Protein AF-A0A7S2R2Y9-F1 (afdb_monomer_lite)

Structure (mmCIF, N/CA/C/O backbone):
data_AF-A0A7S2R2Y9-F1
#
_entry.id   AF-A0A7S2R2Y9-F1
#
loop_
_atom_site.group_PDB
_atom_site.id
_atom_site.type_symbol
_atom_site.label_atom_id
_atom_site.label_alt_id
_atom_site.label_comp_id
_atom_site.label_asym_id
_atom_site.label_entity_id
_atom_site.label_seq_id
_atom_site.pdbx_PDB_ins_code
_atom_site.Cartn_x
_atom_site.Cartn_y
_atom_site.Cartn_z
_atom_site.occupancy
_atom_site.B_iso_or_equiv
_atom_site.auth_seq_id
_atom_site.auth_comp_id
_atom_site.auth_asym_id
_atom_site.auth_atom_id
_atom_site.pdbx_PDB_model_num
ATOM 1 N N . ALA A 1 1 ? -0.734 -6.483 -23.504 1.00 63.41 1 ALA A N 1
ATOM 2 C CA . ALA A 1 1 ? -1.607 -6.522 -24.694 1.00 63.41 1 ALA A CA 1
ATOM 3 C C . ALA A 1 1 ? -1.231 -5.344 -25.580 1.00 63.41 1 ALA A C 1
ATOM 5 O O . ALA A 1 1 ? -0.886 -4.314 -25.014 1.00 63.41 1 ALA A O 1
ATOM 6 N N . CYS A 1 2 ? -1.235 -5.498 -26.907 1.00 79.12 2 CYS A N 1
ATOM 7 C CA . CYS A 1 2 ? -0.997 -4.364 -27.808 1.00 79.12 2 CYS A CA 1
ATOM 8 C C . CYS A 1 2 ? -2.171 -3.383 -27.691 1.00 79.12 2 CYS A C 1
ATOM 10 O O . CYS A 1 2 ? -3.319 -3.826 -27.662 1.00 79.12 2 CYS A O 1
ATOM 12 N N . GLN A 1 3 ? -1.891 -2.086 -27.593 1.00 88.06 3 GLN A N 1
ATOM 13 C CA . GLN A 1 3 ? -2.895 -1.046 -27.345 1.00 88.06 3 GLN A CA 1
ATOM 14 C C . GLN A 1 3 ? -3.376 -0.351 -28.626 1.00 88.06 3 GLN A C 1
ATOM 16 O O . GLN A 1 3 ? -4.396 0.333 -28.605 1.0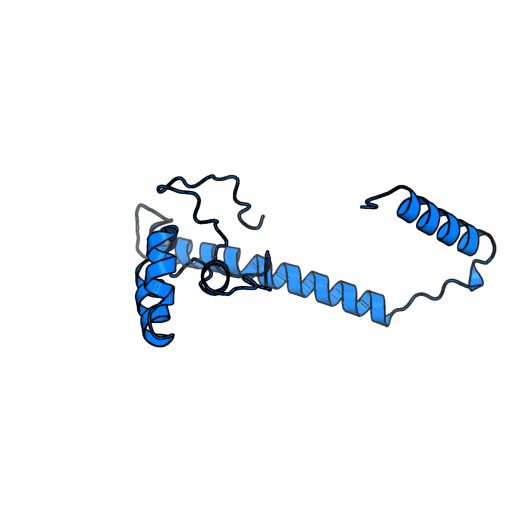0 88.06 3 GLN A O 1
ATOM 21 N N . ASN A 1 4 ? -2.674 -0.522 -29.750 1.00 94.38 4 ASN A N 1
ATOM 22 C CA . ASN A 1 4 ? -3.036 0.075 -31.037 1.00 94.38 4 ASN A CA 1
ATOM 23 C C . ASN A 1 4 ? -2.524 -0.754 -32.232 1.00 94.38 4 ASN A C 1
ATOM 25 O O . ASN A 1 4 ? -1.698 -1.657 -32.088 1.00 94.38 4 ASN A O 1
ATOM 29 N N . ILE A 1 5 ? -3.018 -0.425 -33.432 1.00 93.44 5 ILE A N 1
ATOM 30 C CA . ILE A 1 5 ? -2.667 -1.106 -34.692 1.00 93.44 5 ILE A CA 1
ATOM 31 C C . ILE A 1 5 ? -1.171 -0.963 -35.020 1.00 93.44 5 ILE A C 1
ATOM 33 O O . ILE A 1 5 ? -0.565 -1.902 -35.533 1.00 93.44 5 ILE A O 1
ATOM 37 N N . GLY A 1 6 ? -0.553 0.172 -34.680 1.00 93.06 6 GLY A N 1
ATOM 38 C CA . GLY A 1 6 ? 0.874 0.404 -34.920 1.00 93.06 6 GLY A CA 1
ATOM 39 C C . GLY A 1 6 ? 1.771 -0.570 -34.151 1.00 93.06 6 GLY A C 1
ATOM 40 O O . GLY A 1 6 ? 2.717 -1.123 -34.712 1.00 93.06 6 GLY A O 1
ATOM 41 N N . GLU A 1 7 ? 1.438 -0.850 -32.890 1.00 92.38 7 GLU A N 1
ATOM 42 C CA . GLU A 1 7 ? 2.132 -1.853 -32.075 1.00 92.38 7 GLU A CA 1
ATOM 43 C C . GLU A 1 7 ? 2.013 -3.256 -32.674 1.00 92.38 7 GLU A C 1
ATOM 45 O O . GLU A 1 7 ? 3.009 -3.977 -32.752 1.00 92.38 7 GLU A O 1
ATOM 50 N N . ILE A 1 8 ? 0.826 -3.619 -33.171 1.00 93.06 8 ILE A N 1
ATOM 51 C CA . ILE A 1 8 ? 0.606 -4.904 -33.847 1.00 93.06 8 ILE A CA 1
ATOM 52 C C . ILE A 1 8 ? 1.494 -5.001 -35.093 1.00 93.06 8 ILE A C 1
ATOM 54 O O . ILE A 1 8 ? 2.185 -6.003 -35.283 1.00 93.06 8 ILE A O 1
ATOM 58 N N . GLN A 1 9 ? 1.541 -3.946 -35.910 1.00 95.00 9 GLN A N 1
ATOM 59 C CA . GLN A 1 9 ? 2.374 -3.902 -37.113 1.00 95.00 9 GLN A CA 1
ATOM 60 C C . GLN A 1 9 ? 3.868 -4.054 -36.779 1.00 95.00 9 GLN A C 1
ATOM 62 O O . GLN A 1 9 ? 4.589 -4.778 -37.465 1.00 95.00 9 GLN A O 1
ATOM 67 N N . SER A 1 10 ? 4.335 -3.423 -35.697 1.00 92.56 10 SER A N 1
ATOM 68 C CA . SER A 1 10 ? 5.717 -3.543 -35.214 1.00 92.56 10 SER A CA 1
ATOM 69 C C . SER A 1 10 ? 6.071 -4.981 -34.814 1.00 92.56 10 SER A C 1
ATOM 71 O O . SER A 1 10 ? 7.123 -5.504 -35.203 1.00 92.56 10 SER A O 1
ATOM 73 N N . VAL A 1 11 ? 5.166 -5.661 -34.103 1.00 92.56 11 VAL A N 1
ATOM 74 C CA . VAL A 1 11 ? 5.337 -7.071 -33.723 1.00 92.56 11 VAL A CA 1
ATOM 75 C C . VAL A 1 11 ? 5.367 -7.967 -34.963 1.00 92.56 11 VAL A C 1
ATOM 77 O O . VAL A 1 11 ? 6.280 -8.780 -35.094 1.00 92.56 11 VAL A O 1
ATOM 80 N N . LEU A 1 12 ? 4.443 -7.786 -35.912 1.00 94.62 12 LEU A N 1
ATOM 81 C CA . LEU A 1 12 ? 4.401 -8.562 -37.160 1.00 94.62 12 LEU A CA 1
ATOM 82 C C . LEU A 1 12 ? 5.662 -8.369 -38.012 1.00 94.62 12 LEU A C 1
ATOM 84 O O . LEU A 1 12 ? 6.209 -9.338 -38.544 1.00 94.62 12 LEU A O 1
ATOM 88 N N . ASN A 1 13 ? 6.170 -7.138 -38.090 1.00 94.00 13 ASN A N 1
ATOM 89 C CA . ASN A 1 13 ? 7.426 -6.833 -38.772 1.00 94.00 13 ASN A CA 1
ATOM 90 C C . ASN A 1 13 ? 8.615 -7.520 -38.086 1.00 94.00 13 ASN A C 1
ATOM 92 O O . ASN A 1 13 ? 9.504 -8.039 -38.758 1.00 94.00 13 ASN A O 1
ATOM 96 N N . THR A 1 14 ? 8.626 -7.558 -36.754 1.00 90.62 14 THR A N 1
ATOM 97 C CA . THR A 1 14 ? 9.661 -8.249 -35.972 1.00 90.62 14 THR A CA 1
ATOM 98 C C . THR A 1 14 ? 9.617 -9.762 -36.198 1.00 90.62 14 THR A C 1
ATOM 100 O O . THR A 1 14 ? 10.651 -10.373 -36.460 1.00 90.62 14 THR A O 1
ATOM 103 N N . ILE A 1 15 ? 8.422 -10.364 -36.187 1.00 93.50 15 ILE A N 1
ATOM 104 C CA . ILE A 1 15 ? 8.225 -11.790 -36.493 1.00 93.50 15 ILE A CA 1
ATOM 105 C C . ILE A 1 15 ? 8.714 -12.104 -37.909 1.00 93.50 15 ILE A C 1
ATOM 107 O O . ILE A 1 15 ? 9.490 -13.037 -38.098 1.00 93.50 15 ILE A O 1
ATOM 111 N N . SER A 1 16 ? 8.320 -11.294 -38.893 1.00 94.31 16 SER A N 1
ATOM 112 C CA . SER A 1 16 ? 8.729 -11.469 -40.292 1.00 94.31 16 SER A CA 1
ATOM 113 C C . SER A 1 16 ? 10.251 -11.414 -40.452 1.00 94.31 16 SER A C 1
ATOM 115 O O . SER A 1 16 ? 10.822 -12.256 -41.143 1.00 94.31 16 SER A O 1
ATOM 117 N N . LYS A 1 17 ? 10.926 -10.490 -39.751 1.00 92.75 17 LYS A N 1
ATOM 118 C CA . LYS A 1 17 ? 12.396 -10.411 -39.721 1.00 92.75 17 LYS A CA 1
ATOM 119 C C . LYS A 1 17 ? 13.037 -11.681 -39.163 1.00 92.75 17 LYS A C 1
ATOM 121 O O . LYS A 1 17 ? 14.003 -12.167 -39.744 1.00 92.75 17 LYS A O 1
ATOM 126 N N . TYR A 1 18 ? 12.501 -12.243 -38.080 1.00 91.44 18 TYR A N 1
ATOM 127 C CA . TYR A 1 18 ? 13.039 -13.478 -37.504 1.00 91.44 18 TYR A CA 1
ATOM 128 C C . TYR A 1 18 ? 12.756 -14.719 -38.353 1.00 91.44 18 TYR A C 1
ATOM 130 O O . TYR A 1 18 ? 13.593 -15.615 -38.392 1.00 91.44 18 TYR A O 1
ATOM 138 N N . ILE A 1 19 ? 11.630 -14.765 -39.070 1.00 93.25 19 ILE A N 1
ATOM 139 C CA . ILE A 1 19 ? 11.348 -15.839 -40.034 1.00 93.25 19 ILE A CA 1
ATOM 140 C C . ILE A 1 19 ? 12.355 -15.793 -41.188 1.00 93.25 19 ILE A C 1
ATOM 142 O O . ILE A 1 19 ? 12.901 -16.825 -41.570 1.00 93.25 19 ILE A O 1
ATOM 146 N N . GLN A 1 20 ? 12.619 -14.600 -41.731 1.00 95.56 20 GLN A N 1
ATOM 147 C CA . GLN A 1 20 ? 13.551 -14.420 -42.848 1.00 95.56 20 GLN A CA 1
ATOM 148 C C . GLN A 1 20 ? 15.012 -14.635 -42.433 1.00 95.56 20 GLN A C 1
ATOM 150 O O . GLN A 1 20 ? 15.798 -15.183 -43.207 1.00 95.56 20 GLN A O 1
ATOM 155 N N . HIS A 1 21 ? 15.379 -14.242 -41.210 1.00 92.94 21 HIS A N 1
ATOM 156 C CA . HIS A 1 21 ? 16.745 -14.347 -40.699 1.00 92.94 21 HIS A CA 1
ATOM 157 C C . HIS A 1 21 ? 16.789 -14.897 -39.263 1.00 92.94 21 HIS A C 1
ATOM 159 O O . HIS A 1 21 ? 17.042 -14.141 -38.318 1.00 92.94 21 HIS A O 1
ATOM 165 N N . PRO A 1 22 ? 16.615 -16.218 -39.071 1.00 90.00 22 PRO A N 1
ATOM 166 C CA . PRO A 1 22 ? 16.541 -16.826 -37.739 1.00 90.00 22 PRO A CA 1
ATOM 167 C C . PRO A 1 22 ? 17.795 -16.612 -36.881 1.00 90.00 22 PRO A C 1
ATOM 169 O O . PRO A 1 22 ? 17.704 -16.488 -35.663 1.00 90.00 22 PRO A O 1
ATOM 172 N N . SER A 1 23 ? 18.969 -16.506 -37.511 1.00 91.12 23 SER A N 1
ATOM 173 C CA . SER A 1 23 ? 20.255 -16.283 -36.836 1.00 91.12 23 SER A CA 1
ATOM 174 C C . SER A 1 23 ? 20.392 -14.905 -36.178 1.00 91.12 23 SER A C 1
ATOM 176 O O . SER A 1 23 ? 21.296 -14.708 -35.371 1.00 91.12 23 SER A O 1
ATOM 178 N N . THR A 1 24 ? 19.508 -13.952 -36.495 1.00 87.88 24 THR A N 1
ATOM 179 C CA . THR A 1 24 ? 19.509 -12.611 -35.880 1.00 87.88 24 THR A CA 1
ATOM 180 C C . THR A 1 24 ? 18.900 -12.598 -34.480 1.00 87.88 24 THR A C 1
ATOM 182 O O . THR A 1 24 ? 19.089 -11.634 -33.736 1.00 87.88 24 THR A O 1
ATOM 185 N N . PHE A 1 25 ? 18.176 -13.652 -34.096 1.00 86.81 25 PHE A N 1
ATOM 186 C CA . PHE A 1 25 ? 17.643 -13.769 -32.749 1.00 86.81 25 PHE A CA 1
ATOM 187 C C . PHE A 1 25 ? 18.740 -14.215 -31.781 1.00 86.81 25 PHE A C 1
ATOM 189 O O . PHE A 1 25 ? 19.197 -15.357 -31.806 1.00 86.81 25 PHE A O 1
ATOM 196 N N . LEU A 1 26 ? 19.125 -13.312 -30.883 1.00 88.88 26 LEU A N 1
ATOM 197 C CA . LEU A 1 26 ? 20.004 -13.618 -29.764 1.00 88.88 26 LEU A CA 1
ATOM 198 C C . LEU A 1 26 ? 19.190 -13.566 -28.477 1.00 88.88 26 LEU A C 1
ATOM 200 O O . LEU A 1 26 ? 18.681 -12.515 -28.086 1.00 88.88 26 LEU A O 1
ATOM 204 N N . PHE A 1 27 ? 19.058 -14.719 -27.822 1.00 89.31 27 PHE A N 1
ATOM 205 C CA . PHE A 1 27 ? 18.387 -14.790 -26.534 1.00 89.31 27 PHE A CA 1
ATOM 206 C C . PHE A 1 27 ? 19.228 -14.079 -25.471 1.00 89.31 27 PHE A C 1
ATOM 208 O O . PHE A 1 27 ? 20.285 -14.563 -25.057 1.00 89.31 27 PHE A O 1
ATOM 215 N N . ASP A 1 28 ? 18.730 -12.939 -25.005 1.00 92.31 28 ASP A N 1
ATOM 216 C CA . ASP A 1 28 ? 19.338 -12.198 -23.910 1.00 92.31 28 ASP A CA 1
ATOM 217 C C . ASP A 1 28 ? 19.031 -12.890 -22.571 1.00 92.31 28 ASP A C 1
ATOM 219 O O . ASP A 1 28 ? 17.979 -12.697 -21.948 1.00 92.31 28 ASP A O 1
ATOM 223 N N . ARG A 1 29 ? 19.974 -13.731 -22.133 1.00 94.94 29 ARG A N 1
ATOM 224 C CA . ARG A 1 29 ? 19.888 -14.471 -20.865 1.00 94.94 29 ARG A CA 1
ATOM 225 C C . ARG A 1 29 ? 19.787 -13.536 -19.659 1.00 94.94 29 ARG A C 1
ATOM 227 O O . ARG A 1 29 ? 19.098 -13.879 -18.698 1.00 94.94 29 ARG A O 1
ATOM 234 N N . GLU A 1 30 ? 20.437 -12.375 -19.708 1.00 94.25 30 GLU A N 1
ATOM 235 C CA . GLU A 1 30 ? 20.446 -11.409 -18.607 1.00 94.25 30 GLU A CA 1
ATOM 236 C C . GLU A 1 30 ? 19.096 -10.708 -18.486 1.00 94.25 30 GLU A C 1
ATOM 238 O O . GLU A 1 30 ? 18.549 -10.603 -17.385 1.00 94.25 30 GLU A O 1
ATOM 243 N N . LYS A 1 31 ? 18.504 -10.299 -19.614 1.00 92.81 31 LYS A N 1
ATOM 244 C CA . LYS A 1 31 ? 17.147 -9.742 -19.634 1.00 92.81 31 LYS A CA 1
ATOM 245 C C . LYS A 1 31 ? 16.126 -10.740 -19.090 1.00 92.81 31 LYS A C 1
ATOM 247 O O . LYS A 1 31 ? 15.377 -10.401 -18.176 1.00 92.81 31 LYS A O 1
ATOM 252 N N . ALA A 1 32 ? 16.147 -11.983 -19.573 1.00 93.38 32 ALA A N 1
ATOM 253 C CA . ALA A 1 32 ? 15.225 -13.018 -19.105 1.00 93.38 32 ALA A CA 1
ATOM 254 C C . ALA A 1 32 ? 15.383 -13.316 -17.601 1.00 93.38 32 ALA A C 1
ATOM 256 O O . ALA A 1 32 ? 14.395 -13.523 -16.890 1.00 93.38 32 ALA A O 1
ATOM 257 N N . LYS A 1 33 ? 16.621 -13.307 -17.086 1.00 95.50 33 LYS A N 1
ATOM 258 C CA . LYS A 1 33 ? 16.896 -13.468 -15.652 1.00 95.50 33 LYS A CA 1
ATOM 259 C C . LYS A 1 33 ? 16.317 -12.311 -14.834 1.00 95.50 33 LYS A C 1
ATOM 261 O O . LYS A 1 33 ? 15.613 -12.568 -13.858 1.00 95.50 33 LYS A O 1
ATOM 266 N N . LYS A 1 34 ? 16.542 -11.062 -15.255 1.00 93.69 34 LYS A N 1
ATOM 267 C CA . LYS A 1 34 ? 15.995 -9.865 -14.592 1.00 93.69 34 LYS A CA 1
ATOM 268 C C . LYS A 1 34 ? 14.469 -9.867 -14.568 1.00 93.69 34 LYS A C 1
ATOM 270 O O . LYS A 1 34 ? 13.876 -9.582 -13.532 1.00 93.69 34 LYS A O 1
ATOM 275 N N . GLU A 1 35 ? 13.826 -10.232 -15.675 1.00 91.94 35 GLU A N 1
ATOM 276 C CA . GLU A 1 35 ? 12.362 -10.333 -15.753 1.00 91.94 35 GLU A CA 1
ATOM 277 C C . GLU A 1 35 ? 11.816 -11.410 -14.805 1.00 91.94 35 GLU A C 1
ATOM 279 O O . GLU A 1 35 ? 10.842 -11.177 -14.083 1.00 91.94 35 GLU A O 1
ATOM 284 N N . LYS A 1 36 ? 12.481 -12.570 -14.730 1.00 94.44 36 LYS A N 1
ATOM 285 C CA . LYS A 1 36 ? 12.126 -13.636 -13.785 1.00 94.44 36 LYS A CA 1
ATOM 286 C C . LYS A 1 36 ? 12.272 -13.184 -12.329 1.00 94.44 36 LYS A C 1
ATOM 288 O O . LYS A 1 36 ? 11.382 -13.441 -11.520 1.00 94.44 36 LYS A O 1
ATOM 293 N N . GLU A 1 37 ? 13.369 -12.515 -11.986 1.00 93.69 37 GLU A N 1
ATOM 294 C CA . GLU A 1 37 ? 13.602 -11.974 -10.641 1.00 93.69 37 GLU A CA 1
ATOM 295 C C . GLU A 1 37 ? 12.576 -10.894 -10.275 1.00 93.69 37 GLU A C 1
ATOM 297 O O . GLU A 1 37 ? 12.027 -10.918 -9.172 1.00 93.69 37 GLU A O 1
ATOM 302 N N . ALA A 1 38 ? 12.250 -9.994 -11.206 1.00 87.12 38 ALA A N 1
ATOM 303 C CA . ALA A 1 38 ? 11.215 -8.980 -11.021 1.00 87.12 38 ALA A CA 1
ATOM 304 C C . ALA A 1 38 ? 9.843 -9.616 -10.744 1.00 87.12 38 ALA A C 1
ATOM 306 O O . ALA A 1 38 ? 9.151 -9.207 -9.810 1.00 87.12 38 ALA A O 1
ATOM 307 N N . LEU A 1 39 ? 9.477 -10.667 -11.485 1.00 87.06 39 LEU A N 1
ATOM 308 C CA . LEU A 1 39 ? 8.224 -11.393 -11.272 1.00 87.06 39 LEU A CA 1
ATOM 309 C C . LEU A 1 39 ? 8.179 -12.090 -9.904 1.00 87.06 39 LEU A C 1
ATOM 311 O O . LEU A 1 39 ? 7.153 -12.054 -9.224 1.00 87.06 39 LEU A O 1
ATOM 315 N N . LEU A 1 40 ? 9.279 -12.717 -9.479 1.00 90.06 40 LEU A N 1
ATOM 316 C CA . LEU A 1 40 ? 9.372 -13.352 -8.160 1.00 90.06 40 LEU A CA 1
ATOM 317 C C . LEU A 1 40 ? 9.284 -12.324 -7.029 1.00 90.06 40 LEU A C 1
ATOM 319 O O . LEU A 1 40 ? 8.593 -12.555 -6.037 1.00 90.06 40 LEU A O 1
ATOM 323 N N . ASN A 1 41 ? 9.942 -11.177 -7.193 1.00 86.56 41 ASN A N 1
ATOM 324 C CA . ASN A 1 41 ? 9.855 -10.077 -6.244 1.00 86.56 41 ASN A CA 1
ATOM 325 C C . ASN A 1 41 ? 8.428 -9.545 -6.138 1.00 86.56 41 ASN A C 1
ATOM 327 O O . ASN A 1 41 ? 7.929 -9.425 -5.023 1.00 86.56 41 ASN A O 1
ATOM 331 N N . LYS A 1 42 ? 7.747 -9.323 -7.267 1.00 82.81 42 LYS A N 1
ATOM 332 C CA . LYS A 1 42 ? 6.342 -8.899 -7.287 1.00 82.81 42 LYS A CA 1
ATOM 333 C C . LYS A 1 42 ? 5.445 -9.869 -6.511 1.00 82.81 42 LYS A C 1
ATOM 335 O O . LYS A 1 42 ? 4.775 -9.453 -5.572 1.00 82.81 42 LYS A O 1
ATOM 340 N N . LYS A 1 43 ? 5.539 -11.173 -6.804 1.00 86.00 43 LYS A N 1
ATOM 341 C CA . LYS A 1 43 ? 4.783 -12.216 -6.084 1.00 86.00 43 LYS A CA 1
ATOM 342 C C . LYS A 1 43 ? 5.072 -12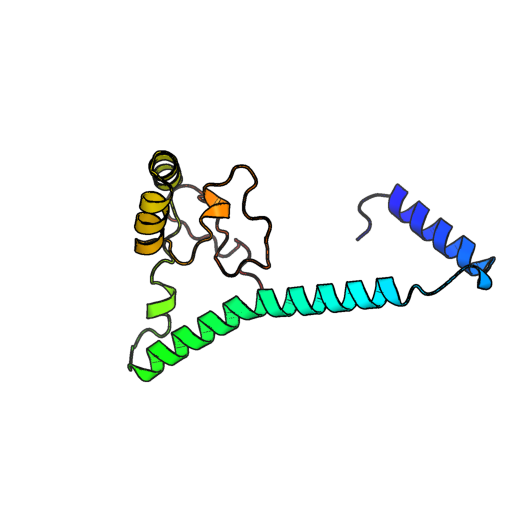.229 -4.582 1.00 86.00 43 LYS A C 1
ATOM 344 O O . LYS A 1 43 ? 4.176 -12.455 -3.772 1.00 86.00 43 LYS A O 1
ATOM 349 N N . ARG A 1 44 ? 6.332 -12.013 -4.193 1.00 86.50 44 ARG A N 1
ATOM 350 C CA . ARG A 1 44 ? 6.739 -11.961 -2.784 1.00 86.50 44 ARG A CA 1
ATOM 351 C C . ARG A 1 44 ? 6.133 -10.759 -2.067 1.00 86.50 44 ARG A C 1
ATOM 353 O O . ARG A 1 44 ? 5.690 -10.919 -0.934 1.00 86.50 44 ARG A O 1
ATOM 360 N N . GLU A 1 45 ? 6.133 -9.585 -2.694 1.00 84.25 45 GLU A N 1
ATOM 361 C CA . GLU A 1 45 ? 5.553 -8.370 -2.115 1.00 84.25 45 GLU A CA 1
ATOM 362 C C . GLU A 1 45 ? 4.030 -8.491 -1.966 1.00 84.25 45 GLU A C 1
ATOM 364 O O . GLU A 1 45 ? 3.523 -8.291 -0.863 1.00 84.25 45 GLU A O 1
ATOM 369 N N . GLU A 1 46 ? 3.324 -8.947 -3.005 1.00 79.00 46 GLU A N 1
ATOM 370 C CA . GLU A 1 46 ? 1.874 -9.219 -2.961 1.00 79.00 46 GLU A CA 1
ATOM 371 C C . GLU A 1 46 ? 1.527 -10.250 -1.862 1.00 79.00 46 GLU A C 1
ATOM 373 O O . GLU A 1 46 ? 0.571 -10.096 -1.099 1.00 79.00 46 GLU A O 1
ATOM 378 N N . GLY A 1 47 ? 2.373 -11.271 -1.679 1.00 85.75 47 GLY A N 1
ATOM 379 C CA . GLY A 1 47 ? 2.211 -12.275 -0.625 1.00 85.75 47 GLY A CA 1
ATOM 380 C C . GLY A 1 47 ? 2.346 -11.743 0.810 1.00 85.75 47 GLY A C 1
ATOM 381 O O . GLY A 1 47 ? 1.853 -12.386 1.744 1.00 85.75 47 GLY A O 1
ATOM 382 N N . LYS A 1 48 ? 2.975 -10.578 1.036 1.00 86.94 48 LYS A N 1
ATOM 383 C CA . LYS A 1 48 ? 3.158 -10.024 2.394 1.00 86.94 48 LYS A CA 1
ATOM 384 C C . LYS A 1 48 ? 1.833 -9.653 3.051 1.00 86.94 48 LYS A C 1
ATOM 386 O O . LYS A 1 48 ? 1.699 -9.873 4.259 1.00 86.94 48 LYS A O 1
ATOM 391 N N . ARG A 1 49 ? 0.865 -9.141 2.281 1.00 83.88 49 ARG A N 1
ATOM 392 C CA . ARG A 1 49 ? -0.471 -8.784 2.783 1.00 83.88 49 ARG A CA 1
ATOM 393 C C . ARG A 1 49 ? -1.229 -10.028 3.237 1.00 83.88 49 ARG A C 1
ATOM 395 O O . ARG A 1 49 ? -1.585 -10.121 4.408 1.00 83.88 49 ARG A O 1
ATOM 402 N N . LYS A 1 50 ? -1.319 -11.046 2.376 1.00 86.44 50 LYS A N 1
ATOM 403 C CA . LYS A 1 50 ? -1.935 -12.343 2.715 1.00 86.44 50 LYS A CA 1
ATOM 404 C C . LYS A 1 50 ? -1.262 -12.994 3.929 1.00 86.44 50 LYS A C 1
ATOM 406 O O . LYS A 1 50 ? -1.924 -13.532 4.818 1.00 86.44 50 LYS A O 1
ATOM 411 N N . ALA A 1 51 ? 0.067 -12.905 4.030 1.00 89.50 51 ALA A N 1
ATOM 412 C CA . ALA A 1 51 ? 0.797 -13.401 5.194 1.00 89.50 51 ALA A CA 1
ATOM 413 C C . ALA A 1 51 ? 0.468 -12.616 6.477 1.00 89.50 51 ALA A C 1
ATOM 415 O O . ALA A 1 51 ? 0.387 -13.217 7.551 1.00 89.50 51 ALA A O 1
ATOM 416 N N . TYR A 1 52 ? 0.300 -11.293 6.391 1.00 90.50 52 TYR A N 1
ATOM 417 C CA . TYR A 1 52 ? -0.150 -10.453 7.502 1.00 90.50 52 TYR A CA 1
ATOM 418 C C . TYR A 1 52 ? -1.571 -10.821 7.936 1.00 90.50 52 TYR A C 1
ATOM 420 O O . TYR A 1 52 ? -1.784 -11.085 9.119 1.00 90.50 52 TYR A O 1
ATOM 428 N N . GLU A 1 53 ? -2.495 -10.961 6.989 1.00 90.88 53 GLU A N 1
ATOM 429 C CA . GLU A 1 53 ? -3.883 -11.336 7.258 1.00 90.88 53 GLU A CA 1
ATOM 430 C C . GLU A 1 53 ? -3.985 -12.693 7.942 1.00 90.88 53 GLU A C 1
ATOM 432 O O . GLU A 1 53 ? -4.574 -12.822 9.018 1.00 90.88 53 GLU A O 1
ATOM 437 N N . GLY A 1 54 ? -3.272 -13.687 7.411 1.00 93.81 54 GLY A N 1
ATOM 438 C CA . GLY A 1 54 ? -3.166 -14.994 8.043 1.00 93.81 54 GLY A CA 1
ATOM 439 C C . GLY A 1 54 ? -2.577 -14.931 9.458 1.00 93.81 54 GLY A C 1
ATOM 440 O O . GLY A 1 54 ? -3.029 -15.662 10.341 1.00 93.81 54 GLY A O 1
ATOM 441 N N . ARG A 1 55 ? -1.582 -14.066 9.718 1.00 95.25 55 ARG A N 1
ATOM 442 C CA . ARG A 1 55 ? -1.037 -13.876 11.079 1.00 95.25 55 ARG A CA 1
ATOM 443 C C . ARG A 1 55 ? -2.073 -13.270 12.025 1.00 95.25 55 ARG A C 1
ATOM 445 O O . ARG A 1 55 ? -2.166 -13.734 13.161 1.00 95.25 55 ARG A O 1
ATOM 452 N N . MET A 1 56 ? -2.830 -12.272 11.575 1.00 95.75 56 MET A N 1
ATOM 453 C CA . MET A 1 56 ? -3.852 -11.601 12.382 1.00 95.75 56 MET A CA 1
ATOM 454 C C . MET A 1 56 ? -5.016 -12.538 12.718 1.00 95.75 56 MET A C 1
ATOM 456 O O . MET A 1 56 ? -5.364 -12.666 13.892 1.00 95.75 56 MET A O 1
ATOM 460 N N . MET A 1 57 ? -5.520 -13.300 11.743 1.00 96.12 57 MET A N 1
ATOM 461 C CA . MET A 1 57 ? -6.567 -14.303 11.978 1.00 96.12 57 MET A CA 1
ATOM 462 C C . MET A 1 57 ? -6.108 -15.410 12.936 1.00 96.12 57 MET A C 1
ATOM 464 O O . MET A 1 57 ? -6.830 -15.787 13.860 1.00 96.12 57 MET A O 1
ATOM 468 N N . ARG A 1 58 ? -4.873 -15.916 12.780 1.00 97.75 58 ARG A N 1
ATOM 469 C CA . ARG A 1 58 ? -4.309 -16.900 13.725 1.00 97.75 58 ARG A CA 1
ATOM 470 C C . ARG A 1 58 ? -4.190 -16.331 15.136 1.00 97.75 58 ARG A C 1
ATOM 472 O O . ARG A 1 58 ? -4.403 -17.064 16.098 1.00 97.75 58 ARG A O 1
ATOM 479 N N . LYS A 1 59 ? -3.846 -15.047 15.276 1.00 97.56 59 LYS A N 1
ATOM 480 C CA . LYS A 1 59 ? -3.808 -14.372 16.577 1.00 97.56 59 LYS A CA 1
ATOM 481 C C . LYS A 1 59 ? -5.205 -14.291 17.197 1.00 97.56 59 LYS A C 1
ATOM 483 O O . LYS A 1 59 ? -5.360 -14.747 18.323 1.00 97.56 59 LYS A O 1
ATOM 488 N N . ALA A 1 60 ? -6.207 -13.823 16.449 1.00 97.25 60 ALA A N 1
ATOM 489 C CA . ALA A 1 60 ? -7.597 -13.768 16.910 1.00 97.25 60 ALA A CA 1
ATOM 490 C C . ALA A 1 60 ? -8.102 -15.144 17.374 1.00 97.25 60 ALA A C 1
ATOM 492 O O . ALA A 1 60 ? -8.657 -15.266 18.465 1.00 97.25 60 ALA A O 1
ATOM 493 N N . LYS A 1 61 ? -7.808 -16.197 16.596 1.00 97.75 61 LYS A N 1
ATOM 494 C CA . LYS A 1 61 ? -8.144 -17.582 16.946 1.00 97.75 61 LYS A CA 1
ATOM 495 C C . LYS A 1 61 ? -7.468 -18.048 18.239 1.00 97.75 61 LYS A C 1
ATOM 497 O O . LYS A 1 61 ? -8.130 -18.650 19.076 1.00 97.75 61 LYS A O 1
ATOM 502 N N . ARG A 1 62 ? -6.166 -17.781 18.420 1.00 98.00 62 ARG A N 1
ATOM 503 C CA . ARG A 1 62 ? -5.428 -18.154 19.648 1.00 98.00 62 ARG A CA 1
ATOM 504 C C . ARG A 1 62 ? -5.973 -17.467 20.897 1.00 98.00 62 ARG A C 1
ATOM 506 O O . ARG A 1 62 ? -5.919 -18.052 21.967 1.00 98.00 62 ARG A O 1
ATOM 513 N N . GLU A 1 63 ? -6.494 -16.255 20.752 1.00 97.75 63 GLU A N 1
ATOM 514 C CA . GLU A 1 63 ? -7.116 -15.500 21.844 1.00 97.75 63 GLU A CA 1
ATOM 515 C C . GLU A 1 63 ? -8.602 -15.837 22.055 1.00 97.75 63 GLU A C 1
ATOM 517 O O . GLU A 1 63 ? -9.251 -15.232 22.903 1.00 97.75 63 GLU A O 1
ATOM 522 N N . GLY A 1 64 ? -9.170 -16.772 21.283 1.00 97.06 64 GLY A N 1
ATOM 523 C CA . GLY A 1 64 ? -10.575 -17.163 21.417 1.00 97.06 64 GLY A CA 1
ATOM 524 C C . GLY A 1 64 ? -11.568 -16.067 21.014 1.00 97.06 64 GLY A C 1
ATOM 525 O O . GLY A 1 64 ? -12.708 -16.062 21.479 1.00 97.06 64 GLY A O 1
ATOM 526 N N . ARG A 1 65 ? -11.160 -15.122 20.158 1.00 97.19 65 ARG A N 1
ATOM 527 C CA . ARG A 1 65 ? -12.064 -14.094 19.623 1.00 97.19 65 ARG A CA 1
ATOM 528 C C . ARG A 1 65 ? -13.143 -14.768 18.768 1.00 97.19 65 ARG A C 1
ATOM 530 O O . ARG A 1 65 ? -12.828 -15.604 17.925 1.00 97.19 65 ARG A O 1
ATOM 537 N N . LYS A 1 66 ? -14.408 -14.368 18.955 1.00 96.31 66 LYS A N 1
ATOM 538 C CA . LYS A 1 66 ? -15.526 -14.802 18.093 1.00 96.31 66 LYS A CA 1
ATOM 539 C C . LYS A 1 66 ? -15.381 -14.266 16.666 1.00 96.31 66 LYS A C 1
ATOM 541 O O . LYS A 1 66 ? -15.655 -14.980 15.712 1.00 96.31 66 LYS A O 1
ATOM 546 N N . ASP A 1 67 ? -14.931 -13.020 16.549 1.00 95.56 67 ASP A N 1
ATOM 547 C CA . ASP A 1 67 ? -14.610 -12.376 15.278 1.00 95.56 67 ASP A CA 1
ATOM 548 C C . ASP A 1 67 ? -13.131 -12.616 14.930 1.00 95.56 67 ASP A C 1
ATOM 550 O O . ASP A 1 67 ? -12.231 -12.106 15.607 1.00 95.56 67 ASP A O 1
ATOM 554 N N . LEU A 1 68 ? -12.875 -13.408 13.884 1.00 94.25 68 LEU A N 1
ATOM 555 C CA . LEU A 1 68 ? -11.518 -13.704 13.408 1.00 94.25 68 LEU A CA 1
ATOM 556 C C . LEU A 1 68 ? -10.861 -12.506 12.709 1.00 94.25 68 LEU A C 1
ATOM 558 O O . LEU A 1 68 ? -9.632 -12.428 12.657 1.00 94.25 68 LEU A O 1
ATOM 562 N N . GLU A 1 69 ? -11.663 -11.565 12.217 1.00 93.12 69 GLU A N 1
ATOM 563 C CA . GLU A 1 69 ? -11.213 -10.351 11.538 1.00 93.12 69 GLU A CA 1
ATOM 564 C C . GLU A 1 69 ? -11.005 -9.187 12.504 1.00 93.12 69 GLU A C 1
ATOM 566 O O . GLU A 1 69 ? -10.603 -8.109 12.075 1.00 93.12 69 GLU A O 1
ATOM 571 N N . TYR A 1 70 ? -11.216 -9.384 13.809 1.00 94.81 70 TYR A N 1
ATOM 572 C CA . TYR A 1 70 ? -11.102 -8.335 14.826 1.00 94.81 70 TYR A CA 1
ATOM 573 C C . TYR A 1 70 ? -9.848 -7.458 14.649 1.00 94.81 70 TYR A C 1
ATOM 575 O O . TYR A 1 70 ? -9.926 -6.232 14.647 1.00 94.81 70 TYR A O 1
ATOM 583 N N . TYR A 1 71 ? -8.686 -8.084 14.436 1.00 92.12 71 TYR A N 1
ATOM 584 C CA . TYR A 1 71 ? -7.423 -7.376 14.202 1.00 92.12 71 TYR A CA 1
ATOM 585 C C . TYR A 1 71 ? -7.301 -6.751 12.814 1.00 92.12 71 TYR A C 1
ATOM 587 O O . TYR A 1 71 ? -6.602 -5.757 12.659 1.00 92.12 71 TYR A O 1
ATOM 595 N N . LEU A 1 72 ? -7.973 -7.318 11.815 1.00 91.19 72 LEU A N 1
ATOM 596 C CA . LEU A 1 72 ? -8.023 -6.771 10.462 1.00 91.19 72 LEU A CA 1
ATOM 597 C C . LEU A 1 72 ? -8.928 -5.553 10.353 1.00 91.19 72 LEU A C 1
ATOM 599 O O . LEU A 1 72 ? -8.757 -4.777 9.426 1.00 91.19 72 LEU A O 1
ATOM 603 N N . ARG A 1 73 ? -9.825 -5.326 11.310 1.00 90.44 73 ARG A N 1
ATOM 604 C CA . ARG A 1 73 ? -10.629 -4.099 11.365 1.00 90.44 73 ARG A CA 1
ATOM 605 C C . ARG A 1 73 ? -9.911 -2.952 12.073 1.00 90.44 73 ARG A C 1
ATOM 607 O O . ARG A 1 73 ? -10.228 -1.789 11.843 1.00 90.44 73 ARG A O 1
ATOM 614 N N . GLN A 1 74 ? -8.911 -3.252 12.903 1.00 91.75 74 GLN A N 1
ATOM 615 C CA . GLN A 1 74 ? -8.118 -2.223 13.576 1.00 91.75 74 GLN A CA 1
ATOM 616 C C . GLN A 1 74 ? -7.290 -1.440 12.557 1.00 91.75 74 GLN A C 1
ATOM 618 O O . GLN A 1 74 ? -6.418 -2.002 11.895 1.00 91.75 74 GLN A O 1
ATOM 623 N N . GLY A 1 75 ? -7.543 -0.138 12.442 1.00 89.31 75 GLY A N 1
ATOM 624 C CA . GLY A 1 75 ? -6.815 0.709 11.502 1.00 89.31 75 GLY A CA 1
ATOM 625 C C . GLY A 1 75 ? -7.285 0.594 10.046 1.00 89.31 75 GLY A C 1
ATOM 626 O O . GLY A 1 75 ? -6.564 1.052 9.160 1.00 89.31 75 GLY A O 1
ATOM 627 N N . ALA A 1 76 ? -8.417 -0.072 9.788 1.00 90.19 76 ALA A N 1
ATOM 628 C CA . ALA A 1 76 ? -8.959 -0.291 8.444 1.00 90.19 76 ALA A CA 1
ATOM 629 C C . ALA A 1 76 ? -10.012 0.749 8.026 1.00 90.19 76 ALA A C 1
ATOM 631 O O . ALA A 1 76 ? -10.507 0.686 6.903 1.00 90.19 76 ALA A O 1
ATOM 632 N N . GLU A 1 77 ? -10.336 1.713 8.892 1.00 90.44 77 GLU A N 1
ATOM 633 C CA . GLU A 1 77 ? -11.237 2.821 8.562 1.00 90.44 77 GLU A CA 1
ATOM 634 C C . GLU A 1 77 ? -10.685 3.584 7.352 1.00 90.44 77 GLU A C 1
ATOM 636 O O . GLU A 1 77 ? -9.502 3.928 7.330 1.00 90.44 77 GLU A O 1
ATOM 641 N N . VAL A 1 78 ? -11.507 3.806 6.325 1.00 90.12 78 VAL A N 1
ATOM 642 C CA . VAL A 1 78 ? -11.084 4.530 5.119 1.00 90.12 78 VAL A CA 1
ATOM 643 C C . VAL A 1 78 ? -10.959 6.017 5.469 1.00 90.12 78 VAL A C 1
ATOM 645 O O . VAL A 1 78 ? -11.899 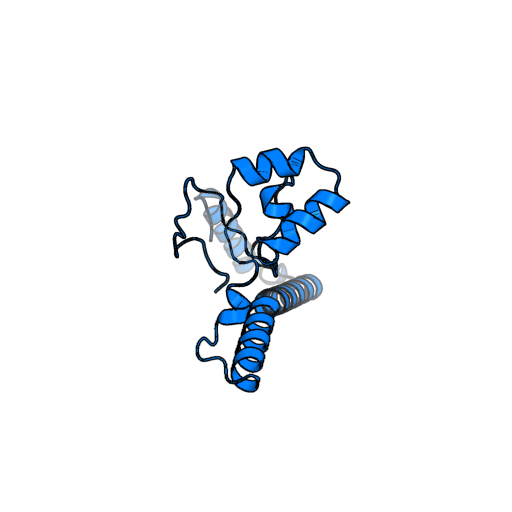6.592 6.018 1.00 90.12 78 VAL A O 1
ATOM 648 N N . PRO A 1 79 ? -9.814 6.660 5.199 1.00 91.56 79 PRO A N 1
ATOM 649 C CA . PRO A 1 79 ? -9.635 8.074 5.498 1.00 91.56 79 PRO A CA 1
ATOM 650 C C . PRO A 1 79 ? -10.513 8.938 4.580 1.00 91.56 79 PRO A C 1
ATOM 652 O O . PRO A 1 79 ? -10.461 8.818 3.359 1.00 91.56 79 PRO A O 1
ATOM 655 N N . THR A 1 80 ? -11.304 9.836 5.169 1.00 90.56 80 THR A N 1
ATOM 656 C CA . THR A 1 80 ? -12.101 10.832 4.423 1.00 90.56 80 THR A CA 1
ATOM 657 C C . THR A 1 80 ? -11.216 11.911 3.792 1.00 90.56 80 THR A C 1
ATOM 659 O O . THR A 1 80 ? -10.142 12.209 4.320 1.00 90.56 80 THR A O 1
ATOM 662 N N . GLU A 1 81 ? -11.678 12.571 2.723 1.00 88.56 81 GLU A N 1
ATOM 663 C CA . GLU A 1 81 ? -10.938 13.694 2.123 1.00 88.56 81 GLU A CA 1
ATOM 664 C C . GLU A 1 81 ? -10.645 14.820 3.123 1.00 88.56 81 GLU A C 1
ATOM 666 O O . GLU A 1 81 ? -9.566 15.409 3.101 1.00 88.56 81 GLU A O 1
ATOM 671 N N . GLU A 1 82 ? -11.603 15.128 3.995 1.00 91.06 82 GLU A N 1
ATOM 672 C CA . GLU A 1 82 ? -11.482 16.165 5.023 1.00 91.06 82 GLU A CA 1
ATOM 673 C C . GLU A 1 82 ? -10.370 15.814 6.010 1.00 91.06 82 GLU A C 1
ATOM 675 O O . GLU A 1 82 ? -9.482 16.627 6.257 1.00 91.06 82 GLU A O 1
ATOM 680 N N . PHE A 1 83 ? -10.355 14.566 6.490 1.00 91.75 83 PHE A N 1
ATOM 681 C CA . PHE A 1 83 ? -9.283 14.062 7.343 1.00 91.75 83 PHE A CA 1
ATOM 682 C C . PHE A 1 83 ? -7.913 14.174 6.664 1.00 91.75 83 PHE A C 1
ATOM 684 O O . PHE A 1 83 ? -6.979 14.692 7.267 1.00 91.75 83 PHE A O 1
ATOM 691 N N . VAL A 1 84 ? -7.786 13.752 5.400 1.00 91.81 84 VAL A N 1
ATOM 692 C CA . VAL A 1 84 ? -6.518 13.836 4.651 1.00 91.81 84 VAL A CA 1
ATOM 693 C C . VAL A 1 84 ? -6.062 15.293 4.486 1.00 91.81 84 VAL A C 1
ATOM 695 O O . VAL A 1 84 ? -4.876 15.586 4.655 1.00 91.81 84 VAL A O 1
ATOM 698 N N . LYS A 1 85 ? -6.990 16.223 4.213 1.00 91.56 85 LYS A N 1
ATOM 699 C CA . LYS A 1 85 ? -6.705 17.665 4.098 1.00 91.56 85 LYS A CA 1
ATOM 700 C C . LYS A 1 85 ? -6.215 18.266 5.416 1.00 91.56 85 LYS A C 1
ATOM 702 O O . LYS A 1 85 ? -5.246 19.023 5.402 1.00 91.56 85 LYS A O 1
ATOM 707 N N . GLU A 1 86 ? -6.849 17.938 6.541 1.00 94.25 86 GLU A N 1
ATOM 708 C CA . GLU A 1 86 ? -6.409 18.412 7.861 1.00 94.25 86 GLU A CA 1
ATOM 709 C C . GLU A 1 86 ? -5.058 17.809 8.255 1.00 94.25 86 GLU A C 1
ATOM 711 O O . GLU A 1 86 ? -4.156 18.526 8.689 1.00 94.25 86 GLU A O 1
ATOM 716 N N . LEU A 1 87 ? -4.872 16.514 8.000 1.00 94.25 87 LEU A N 1
ATOM 717 C CA . LEU A 1 87 ? -3.625 15.807 8.265 1.00 94.25 87 LEU A CA 1
ATOM 718 C C . LEU A 1 87 ? -2.451 16.420 7.481 1.00 94.25 87 LEU A C 1
ATOM 720 O O . LEU A 1 87 ? -1.356 16.585 8.019 1.00 94.25 87 LEU A O 1
ATOM 724 N N . GLY A 1 88 ? -2.683 16.842 6.235 1.00 93.31 88 GLY A N 1
ATOM 725 C CA . GLY A 1 88 ? -1.691 17.519 5.394 1.00 93.31 88 GLY A CA 1
ATOM 726 C C . GLY A 1 88 ? -1.117 18.815 5.985 1.00 93.31 88 GLY A C 1
ATOM 727 O O . GLY A 1 88 ? -0.031 19.228 5.584 1.00 93.31 88 GLY A O 1
ATOM 728 N N . LYS A 1 89 ? -1.795 19.434 6.962 1.00 96.12 89 LYS A N 1
ATOM 729 C CA . LYS A 1 89 ? -1.338 20.659 7.645 1.00 96.12 89 LYS A CA 1
ATOM 730 C C . LYS A 1 89 ? -0.402 20.382 8.825 1.00 96.12 89 LYS A C 1
ATOM 732 O O . LYS A 1 89 ? 0.258 21.301 9.307 1.00 96.12 89 LYS A O 1
ATOM 737 N N . LEU A 1 90 ? -0.367 19.144 9.317 1.00 96.12 90 LEU A N 1
ATOM 738 C CA . LEU A 1 90 ? 0.423 18.752 10.482 1.00 96.12 90 LEU A CA 1
ATOM 739 C C . LEU A 1 90 ? 1.879 18.444 10.116 1.00 96.12 90 LEU A C 1
ATOM 741 O O . LEU A 1 90 ? 2.236 18.224 8.958 1.00 96.12 90 LEU A O 1
ATOM 745 N N . THR A 1 91 ? 2.739 18.369 11.132 1.00 96.94 91 THR A N 1
ATOM 746 C CA . THR A 1 91 ? 4.109 17.862 10.958 1.00 96.94 91 THR A CA 1
ATOM 747 C C . THR A 1 91 ? 4.107 16.364 10.649 1.00 96.94 91 THR A C 1
ATOM 749 O O . THR A 1 91 ? 3.220 15.634 11.085 1.00 96.94 91 THR A O 1
ATOM 752 N N . LYS A 1 92 ? 5.142 15.861 9.962 1.00 94.06 92 LYS A N 1
ATOM 753 C CA . LYS A 1 92 ? 5.230 14.434 9.583 1.00 94.06 92 LYS A CA 1
ATOM 754 C C . LYS A 1 92 ? 5.080 13.461 10.758 1.00 94.06 92 LYS A C 1
ATOM 756 O O . LYS A 1 92 ? 4.544 12.369 10.589 1.00 94.06 92 LYS A O 1
ATOM 761 N N . GLU A 1 93 ? 5.566 13.831 11.938 1.00 95.81 93 GLU A N 1
ATOM 762 C CA . GLU A 1 93 ? 5.453 12.994 13.134 1.00 95.81 93 GLU A CA 1
ATOM 763 C C . GLU A 1 93 ? 4.007 12.923 13.640 1.00 95.81 93 GLU A C 1
ATOM 765 O O . GLU A 1 93 ? 3.487 11.835 13.892 1.00 95.81 93 GLU A O 1
ATOM 770 N N . GLN A 1 94 ? 3.332 14.072 13.713 1.00 96.50 94 GLN A N 1
ATOM 771 C CA . GLN A 1 94 ? 1.917 14.153 14.079 1.00 96.50 94 GLN A CA 1
ATOM 772 C C . GLN A 1 94 ? 1.041 13.419 13.062 1.00 96.50 94 GLN A C 1
ATOM 774 O O . GLN A 1 94 ? 0.193 12.625 13.464 1.00 96.50 94 GLN A O 1
ATOM 779 N N . GLN A 1 95 ? 1.319 13.593 11.764 1.00 95.75 95 GLN A N 1
ATOM 780 C CA . GLN A 1 95 ? 0.650 12.862 10.685 1.00 95.75 95 GLN A CA 1
ATOM 781 C C . GLN A 1 95 ? 0.708 11.354 10.921 1.00 95.75 95 GLN A C 1
ATOM 783 O O . GLN A 1 95 ? -0.315 10.677 10.896 1.00 95.75 95 GLN A O 1
ATOM 788 N N . LEU A 1 96 ? 1.901 10.823 11.203 1.00 95.12 96 LEU A N 1
ATOM 789 C CA . LEU A 1 96 ? 2.089 9.394 11.427 1.00 95.12 96 LEU A CA 1
ATOM 790 C C . LEU A 1 96 ? 1.343 8.893 12.670 1.00 95.12 96 LEU A C 1
ATOM 792 O O . LEU A 1 96 ? 0.802 7.785 12.651 1.00 95.12 96 LEU A O 1
ATOM 796 N N . ASN A 1 97 ? 1.33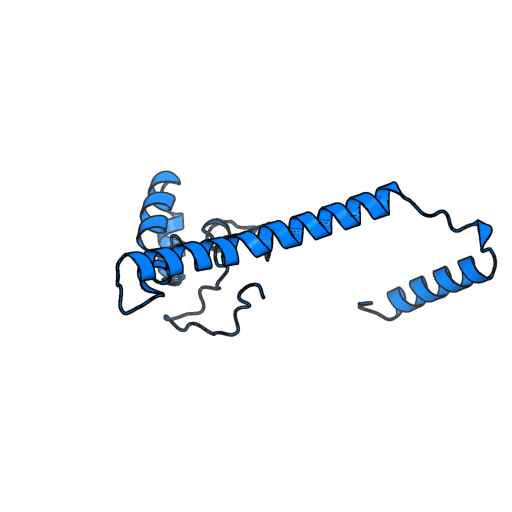9 9.678 13.747 1.00 96.12 97 ASN A N 1
ATOM 797 C CA . ASN A 1 97 ? 0.672 9.314 14.995 1.00 96.12 97 ASN A CA 1
ATOM 798 C C . ASN A 1 97 ? -0.852 9.280 14.827 1.00 96.12 97 ASN A C 1
ATOM 800 O O . ASN A 1 97 ? -1.478 8.284 15.195 1.00 96.12 97 ASN A O 1
ATOM 804 N N . GLU A 1 98 ? -1.436 10.308 14.208 1.00 95.56 98 GLU A N 1
ATOM 805 C CA . GLU A 1 98 ? -2.873 10.348 13.920 1.00 95.56 98 GLU A CA 1
ATOM 806 C C . GLU A 1 98 ? -3.283 9.274 12.905 1.00 95.56 98 GLU A C 1
ATOM 808 O O . GLU A 1 98 ? -4.275 8.571 13.109 1.00 95.56 98 GLU A O 1
ATOM 813 N N . TRP A 1 99 ? -2.473 9.053 11.863 1.00 95.50 99 TRP A N 1
ATOM 814 C CA . TRP A 1 99 ? -2.721 8.012 10.865 1.00 95.50 99 TRP A CA 1
ATOM 815 C C . TRP A 1 99 ? -2.769 6.616 11.485 1.00 95.50 99 TRP A C 1
ATOM 817 O O . TRP A 1 99 ? -3.694 5.847 11.233 1.00 95.50 99 TRP A O 1
ATOM 827 N N . LYS A 1 100 ? -1.792 6.271 12.333 1.00 93.94 100 LYS A N 1
ATOM 828 C CA . LYS A 1 100 ? -1.708 4.942 12.962 1.00 93.94 100 LYS A CA 1
ATOM 829 C C . LYS A 1 100 ? -2.893 4.625 13.869 1.00 93.94 100 LYS A C 1
ATOM 831 O O . LYS A 1 100 ? -3.205 3.447 14.027 1.00 93.94 100 LYS A O 1
ATOM 836 N N . ALA A 1 101 ? -3.534 5.636 14.453 1.00 93.38 101 ALA A N 1
ATOM 837 C CA . ALA A 1 101 ? -4.644 5.435 15.376 1.00 93.38 101 ALA A CA 1
ATOM 838 C C . ALA A 1 101 ? -5.889 4.852 14.686 1.00 93.38 101 ALA A C 1
ATOM 840 O O . ALA A 1 101 ? -6.567 4.009 15.270 1.00 93.38 101 ALA A O 1
ATOM 841 N N . LYS A 1 102 ? -6.173 5.274 13.446 1.00 90.81 102 LYS A N 1
ATOM 842 C CA . LYS A 1 102 ? -7.428 4.943 12.741 1.00 90.81 102 LYS A CA 1
ATOM 843 C C . LYS A 1 102 ? -7.247 4.322 11.359 1.00 90.81 102 LYS A C 1
ATOM 845 O O . LYS A 1 102 ? -8.065 3.511 10.939 1.00 90.81 102 LYS A O 1
ATOM 850 N N . HIS A 1 103 ? -6.138 4.630 10.693 1.00 94.75 103 HIS A N 1
ATOM 851 C CA . HIS A 1 103 ? -5.883 4.301 9.288 1.00 94.75 103 HIS A CA 1
ATOM 852 C C . HIS A 1 103 ? -4.595 3.486 9.108 1.00 94.75 103 HIS A C 1
ATOM 854 O O . HIS A 1 103 ? -4.029 3.429 8.020 1.00 94.75 103 HIS A O 1
ATOM 860 N N . GLY A 1 104 ? -4.101 2.836 10.169 1.00 92.94 104 GLY A N 1
ATOM 861 C CA . GLY A 1 104 ? -2.818 2.123 10.172 1.00 92.94 104 GLY A CA 1
ATOM 862 C C . GLY A 1 104 ? -2.674 1.000 9.133 1.00 92.94 104 GLY A C 1
ATOM 863 O O . GLY A 1 104 ? -1.556 0.542 8.897 1.00 92.94 104 GLY A O 1
ATOM 864 N N . GLN A 1 105 ? -3.766 0.559 8.502 1.00 91.94 105 GLN A N 1
ATOM 865 C CA . GLN A 1 105 ? -3.731 -0.396 7.394 1.00 91.94 105 GLN A CA 1
ATOM 866 C C . GLN A 1 105 ? -3.716 0.243 6.006 1.00 91.94 105 GLN A C 1
ATOM 868 O O . GLN A 1 105 ? -3.425 -0.467 5.043 1.00 91.94 105 GLN A O 1
ATOM 873 N N . HIS A 1 106 ? -3.990 1.540 5.899 1.00 92.94 106 HIS A N 1
ATOM 874 C CA . HIS A 1 106 ? -4.001 2.307 4.656 1.00 92.94 106 HIS A CA 1
ATOM 875 C C . HIS A 1 106 ? -2.638 2.933 4.377 1.00 92.94 106 HIS A C 1
ATOM 877 O O . HIS A 1 106 ? -1.862 3.244 5.289 1.00 92.94 106 HIS A O 1
ATOM 883 N N . CYS A 1 107 ? -2.311 3.105 3.099 1.00 93.75 107 CYS A N 1
ATOM 884 C CA . CYS A 1 107 ? -1.027 3.661 2.702 1.00 93.75 107 CYS A CA 1
ATOM 885 C C . CYS A 1 107 ? -1.043 5.187 2.808 1.00 93.75 107 CYS A C 1
ATOM 887 O O . CYS A 1 107 ? -1.539 5.861 1.917 1.00 93.75 107 CYS A O 1
ATOM 889 N N . MET A 1 108 ? -0.422 5.751 3.844 1.00 94.00 108 MET A N 1
ATOM 890 C CA . MET A 1 108 ? -0.359 7.210 4.023 1.00 94.00 108 MET A CA 1
ATOM 891 C C . MET A 1 108 ? 0.192 7.951 2.788 1.00 94.00 108 MET A C 1
ATOM 893 O O . MET A 1 108 ? -0.359 8.970 2.389 1.00 94.00 108 MET A O 1
ATOM 897 N N . ALA A 1 109 ? 1.214 7.396 2.127 1.00 93.31 109 ALA A N 1
ATOM 898 C CA . ALA A 1 109 ? 1.782 7.950 0.893 1.00 93.31 109 ALA A CA 1
ATOM 899 C C . ALA A 1 109 ? 0.785 7.961 -0.280 1.00 93.31 109 ALA A C 1
ATOM 901 O O . ALA A 1 109 ? 0.819 8.856 -1.113 1.00 93.31 109 ALA A O 1
ATOM 902 N N . PHE A 1 110 ? -0.122 6.982 -0.357 1.00 93.69 110 PHE A N 1
ATOM 903 C CA . PHE A 1 110 ? -1.167 6.974 -1.383 1.00 93.69 110 PHE A CA 1
ATOM 904 C C . PHE A 1 110 ? -2.131 8.155 -1.224 1.00 93.69 110 PHE A C 1
ATOM 906 O O . PHE A 1 110 ? -2.581 8.697 -2.228 1.00 93.69 110 PHE A O 1
ATOM 913 N N . HIS A 1 111 ? -2.401 8.566 0.018 1.00 91.19 111 HIS A N 1
ATOM 914 C CA . HIS A 1 111 ? -3.362 9.624 0.324 1.00 91.19 111 HIS A CA 1
ATOM 915 C C . HIS A 1 111 ? -2.745 11.026 0.427 1.00 91.19 111 HIS A C 1
ATOM 917 O O . HIS A 1 111 ? -3.411 11.991 0.068 1.00 91.19 111 HIS A O 1
ATOM 923 N N . LEU A 1 112 ? -1.508 11.158 0.922 1.00 91.38 112 LEU A N 1
ATOM 924 C CA . LEU A 1 112 ? -0.877 12.463 1.173 1.00 91.38 112 LEU A CA 1
ATOM 925 C C . LEU A 1 112 ? 0.133 12.894 0.104 1.00 91.38 112 LEU A C 1
ATOM 927 O O . LEU A 1 112 ? 0.313 14.096 -0.093 1.00 91.38 112 LEU A O 1
ATOM 931 N N . ASP A 1 113 ? 0.818 11.963 -0.567 1.00 90.06 113 ASP A N 1
ATOM 932 C CA . ASP A 1 113 ? 1.885 12.343 -1.495 1.00 90.06 113 ASP A CA 1
ATOM 933 C C . ASP A 1 113 ? 1.307 12.754 -2.854 1.00 90.06 113 ASP A C 1
ATOM 935 O O . ASP A 1 113 ? 0.463 12.065 -3.428 1.00 90.06 113 ASP A O 1
ATOM 939 N N . THR A 1 114 ? 1.848 13.829 -3.439 1.00 86.38 114 THR A N 1
ATOM 940 C CA . THR A 1 114 ? 1.447 14.329 -4.769 1.00 86.38 114 THR A CA 1
ATOM 941 C C . THR A 1 114 ? 1.545 13.255 -5.854 1.00 86.38 114 THR A C 1
ATOM 943 O O . THR A 1 114 ? 0.715 13.198 -6.756 1.00 86.38 114 THR A O 1
ATOM 946 N N . ASN A 1 115 ? 2.551 12.381 -5.752 1.00 87.88 115 ASN A N 1
ATOM 947 C CA . ASN A 1 115 ? 2.808 11.318 -6.724 1.00 87.88 115 ASN A CA 1
ATOM 948 C C . ASN A 1 115 ? 2.132 9.985 -6.361 1.00 87.88 115 ASN A C 1
ATOM 950 O O . ASN A 1 115 ? 2.399 8.986 -7.031 1.00 87.88 115 ASN A O 1
ATOM 954 N N . ARG A 1 116 ? 1.296 9.948 -5.309 1.00 88.44 116 ARG A N 1
ATOM 955 C CA . ARG A 1 116 ? 0.714 8.726 -4.729 1.00 88.44 116 ARG A CA 1
ATOM 956 C C . ARG A 1 116 ? 1.777 7.653 -4.409 1.00 88.44 116 ARG A C 1
ATOM 958 O O . ARG A 1 116 ? 2.991 7.854 -4.511 1.00 88.44 116 ARG A O 1
ATOM 965 N N . CYS A 1 117 ? 1.333 6.471 -3.985 1.00 90.44 117 CYS A N 1
ATOM 966 C CA . CYS A 1 117 ? 2.229 5.365 -3.658 1.00 90.44 117 CYS A CA 1
ATOM 967 C C . CYS A 1 117 ? 2.796 4.693 -4.921 1.00 90.44 117 CYS A C 1
ATOM 969 O O . CYS A 1 117 ? 2.085 4.013 -5.655 1.00 90.44 117 CYS A O 1
ATOM 971 N N . GLN A 1 118 ? 4.116 4.773 -5.100 1.00 89.81 118 GLN A N 1
ATOM 972 C CA . GLN A 1 118 ? 4.848 4.164 -6.225 1.00 89.81 118 GLN A CA 1
ATOM 973 C C . GLN A 1 118 ? 4.888 2.626 -6.208 1.00 89.81 118 GLN A C 1
ATOM 975 O O . GLN A 1 118 ? 5.304 2.003 -7.180 1.00 89.81 118 GLN A O 1
ATOM 980 N N . ARG A 1 119 ? 4.508 1.993 -5.089 1.00 84.25 119 ARG A N 1
ATOM 981 C CA . ARG A 1 119 ? 4.492 0.525 -4.977 1.00 84.25 119 ARG A CA 1
ATOM 982 C C . ARG A 1 119 ? 3.245 -0.096 -5.594 1.00 84.25 119 ARG A C 1
ATOM 984 O O . ARG A 1 119 ? 3.271 -1.296 -5.848 1.00 84.25 119 ARG A O 1
ATOM 991 N N . ASP A 1 120 ? 2.195 0.695 -5.819 1.00 83.69 120 ASP A N 1
ATOM 992 C CA . ASP A 1 120 ? 0.934 0.240 -6.410 1.00 83.69 120 ASP A CA 1
ATOM 993 C C . ASP A 1 120 ? 0.467 -1.101 -5.790 1.00 83.69 120 ASP A C 1
ATOM 995 O O . ASP A 1 120 ? 0.424 -1.213 -4.561 1.00 83.69 120 ASP A O 1
ATOM 999 N N . ARG A 1 121 ? 0.225 -2.145 -6.593 1.00 79.50 121 ARG A N 1
ATOM 1000 C CA . ARG A 1 121 ? -0.202 -3.484 -6.143 1.00 79.50 121 ARG A CA 1
ATOM 1001 C C . ARG A 1 121 ? 0.795 -4.212 -5.234 1.00 79.50 121 ARG A C 1
ATOM 1003 O O . ARG A 1 121 ? 0.417 -5.135 -4.522 1.00 79.50 121 ARG A O 1
ATOM 1010 N N . ALA A 1 122 ? 2.066 -3.811 -5.232 1.00 82.19 122 ALA A N 1
ATOM 1011 C CA . ALA A 1 122 ? 3.084 -4.363 -4.338 1.00 82.19 122 ALA A CA 1
ATOM 1012 C C . ALA A 1 122 ? 3.104 -3.675 -2.958 1.00 82.19 122 ALA A C 1
ATOM 1014 O O . ALA A 1 122 ? 3.941 -4.001 -2.111 1.00 82.19 122 ALA A O 1
ATOM 1015 N N . CYS A 1 123 ? 2.232 -2.692 -2.709 1.00 85.88 123 CYS A N 1
ATOM 1016 C CA . CYS A 1 123 ? 2.127 -2.070 -1.399 1.00 85.88 123 CYS A CA 1
ATOM 1017 C C . CYS A 1 123 ? 1.510 -3.038 -0.379 1.00 85.88 123 CYS A C 1
ATOM 1019 O O . CYS A 1 123 ? 0.497 -3.680 -0.626 1.00 85.88 123 CYS A O 1
ATOM 1021 N N . ALA A 1 124 ? 2.105 -3.117 0.813 1.00 86.62 124 ALA A N 1
ATOM 1022 C CA . ALA A 1 124 ? 1.568 -3.932 1.908 1.00 86.62 124 ALA A CA 1
ATOM 1023 C C . ALA A 1 124 ? 0.350 -3.291 2.609 1.00 86.62 124 ALA A C 1
ATOM 1025 O O . ALA A 1 124 ? -0.310 -3.936 3.429 1.00 86.62 124 ALA A O 1
ATOM 1026 N N . PHE A 1 125 ? 0.092 -2.016 2.320 1.00 90.56 125 PHE A N 1
ATOM 1027 C CA . PHE A 1 125 ? -1.008 -1.235 2.866 1.00 90.56 125 PHE A CA 1
ATOM 1028 C C . PHE A 1 125 ? -2.103 -1.075 1.813 1.00 90.56 125 PHE A C 1
ATOM 1030 O O . PHE A 1 125 ? -1.824 -1.110 0.618 1.00 90.56 125 PHE A O 1
ATOM 1037 N N . LEU A 1 126 ? -3.332 -0.877 2.271 1.00 90.25 126 LEU A N 1
ATOM 1038 C CA . LEU A 1 126 ? -4.497 -0.681 1.422 1.00 90.25 126 LEU A CA 1
ATOM 1039 C C . LEU A 1 126 ? -4.386 0.649 0.661 1.00 90.25 126 LEU A C 1
ATOM 1041 O O . LEU A 1 126 ? -3.974 1.665 1.229 1.00 90.25 126 LEU A O 1
ATOM 1045 N N . HIS A 1 127 ? -4.724 0.614 -0.627 1.00 90.88 127 HIS A N 1
ATOM 1046 C CA . HIS A 1 127 ? -4.912 1.779 -1.488 1.00 90.88 127 HIS A CA 1
ATOM 1047 C C . HIS A 1 127 ? -6.403 1.859 -1.801 1.00 90.88 127 HIS A C 1
ATOM 1049 O O . HIS A 1 127 ? -6.879 1.142 -2.673 1.00 90.88 127 HIS A O 1
ATOM 1055 N N . VAL A 1 128 ? -7.136 2.665 -1.043 1.00 88.31 128 VAL A N 1
ATOM 1056 C CA . VAL A 1 128 ? -8.578 2.864 -1.232 1.00 88.31 128 VAL A CA 1
ATOM 1057 C C . VAL A 1 128 ? -8.779 4.340 -1.502 1.00 88.31 128 VAL A C 1
ATOM 1059 O O . VAL A 1 128 ? -8.228 5.163 -0.774 1.00 88.31 128 VAL A O 1
ATOM 1062 N N . ASP A 1 129 ? -9.503 4.704 -2.554 1.00 80.44 129 ASP A N 1
ATOM 1063 C CA . ASP A 1 129 ? -9.766 6.120 -2.797 1.00 80.44 129 ASP A CA 1
ATOM 1064 C C . ASP A 1 129 ? -10.755 6.650 -1.753 1.00 80.44 129 ASP A C 1
ATOM 1066 O O . ASP A 1 129 ? -11.706 5.978 -1.356 1.00 80.44 129 ASP A O 1
ATOM 1070 N N . ALA A 1 130 ? -10.546 7.888 -1.310 1.00 69.38 130 ALA A N 1
ATOM 1071 C CA . ALA A 1 130 ? -11.463 8.573 -0.407 1.00 69.38 130 ALA A CA 1
ATOM 1072 C C . ALA A 1 130 ? -12.718 9.029 -1.178 1.00 69.38 130 ALA A C 1
ATOM 1074 O O . ALA A 1 130 ? -12.954 10.222 -1.340 1.00 69.38 130 ALA A O 1
ATOM 1075 N N . LYS A 1 131 ? -13.505 8.094 -1.723 1.00 63.91 131 LYS A N 1
ATOM 1076 C CA . LYS A 1 131 ? -14.795 8.410 -2.347 1.00 63.91 131 LYS A CA 1
ATOM 1077 C C . LYS A 1 131 ? -15.768 8.804 -1.226 1.00 63.91 131 LYS A C 1
ATOM 1079 O O . LYS A 1 131 ? -15.859 8.117 -0.213 1.00 63.91 131 LYS A O 1
ATOM 1084 N N . ASN A 1 132 ? -16.412 9.960 -1.369 1.00 52.47 132 ASN A N 1
ATOM 1085 C CA . ASN A 1 132 ? -17.204 10.627 -0.327 1.00 52.47 132 ASN A CA 1
ATOM 1086 C C . ASN A 1 132 ? -18.125 9.693 0.490 1.00 52.47 132 ASN A C 1
ATOM 1088 O O . ASN A 1 132 ? -18.812 8.849 -0.070 1.00 52.47 132 ASN A O 1
ATOM 1092 N N . ILE A 1 133 ? -18.178 9.940 1.809 1.00 52.84 133 ILE A N 1
ATOM 1093 C CA . ILE A 1 133 ? -19.035 9.301 2.831 1.00 52.84 133 ILE A CA 1
ATOM 1094 C C . ILE A 1 133 ? -18.932 7.766 2.859 1.00 52.84 133 ILE A C 1
ATOM 1096 O O . ILE A 1 133 ? -19.774 7.077 2.306 1.00 52.84 133 ILE A O 1
ATOM 1100 N N . ASN A 1 134 ? -17.960 7.240 3.616 1.00 49.38 134 ASN A N 1
ATOM 1101 C CA . ASN A 1 134 ? -17.979 5.924 4.287 1.00 49.38 134 ASN A CA 1
ATOM 1102 C C . ASN A 1 134 ? -18.482 4.688 3.503 1.00 49.38 134 ASN A C 1
ATOM 1104 O O . ASN A 1 134 ? -18.854 3.692 4.125 1.00 49.38 134 ASN A O 1
ATOM 1108 N N . THR A 1 135 ? -18.495 4.692 2.174 1.00 46.38 135 THR A N 1
ATOM 1109 C CA . THR A 1 135 ? -18.925 3.532 1.389 1.00 46.38 135 THR A CA 1
ATOM 1110 C C . THR A 1 135 ? -17.712 2.794 0.862 1.00 46.38 135 THR A C 1
ATOM 1112 O O . THR A 1 135 ? -17.012 3.261 -0.031 1.00 46.38 135 THR A O 1
ATOM 1115 N N . PHE A 1 136 ? -17.473 1.624 1.450 1.00 47.41 136 PHE A N 1
ATOM 1116 C CA . PHE A 1 136 ? -16.539 0.635 0.935 1.00 47.41 136 PHE A CA 1
ATOM 1117 C C . PHE A 1 136 ? -17.137 0.061 -0.356 1.00 47.41 136 PHE A C 1
ATOM 1119 O O . PHE A 1 136 ? -18.095 -0.710 -0.304 1.00 47.41 136 PHE A O 1
ATOM 1126 N N . GLU A 1 137 ? -16.619 0.457 -1.517 1.00 49.28 137 GLU A N 1
ATOM 1127 C CA . GLU A 1 137 ? -16.891 -0.272 -2.753 1.00 49.28 137 GLU A CA 1
ATOM 1128 C C . GLU A 1 137 ? -15.920 -1.453 -2.809 1.00 49.28 137 GLU A C 1
ATOM 1130 O O . GLU A 1 137 ? -14.719 -1.285 -2.993 1.00 49.28 137 GLU A O 1
ATOM 1135 N N . GLU A 1 138 ? -16.447 -2.667 -2.647 1.00 45.25 138 GLU A N 1
ATOM 1136 C CA . GLU A 1 138 ? -15.701 -3.938 -2.694 1.00 45.25 138 GLU A CA 1
ATOM 1137 C C . GL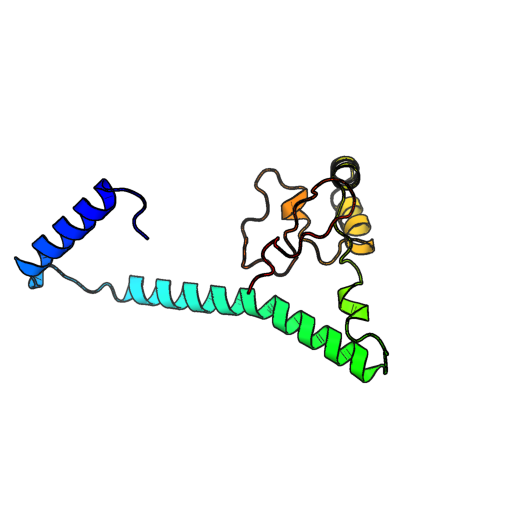U A 1 138 ? -14.956 -4.159 -4.035 1.00 45.25 138 GLU A C 1
ATOM 1139 O O . GLU A 1 138 ? -14.155 -5.080 -4.175 1.00 45.25 138 GLU A O 1
ATOM 1144 N N . THR A 1 139 ? -15.205 -3.294 -5.024 1.00 46.78 139 THR A N 1
ATOM 1145 C CA . THR A 1 139 ? -14.535 -3.243 -6.327 1.00 46.78 139 THR A CA 1
ATOM 1146 C C . THR A 1 139 ? -13.202 -2.498 -6.328 1.00 46.78 139 THR A C 1
ATOM 1148 O O . THR A 1 139 ? -12.492 -2.582 -7.331 1.00 46.78 139 THR A O 1
ATOM 1151 N N . ASP A 1 140 ? -12.844 -1.773 -5.263 1.00 47.41 140 ASP A N 1
ATOM 1152 C CA . ASP A 1 140 ? -11.492 -1.225 -5.121 1.00 47.41 140 ASP A CA 1
ATOM 1153 C C . ASP A 1 140 ? -10.540 -2.417 -4.929 1.00 47.41 140 ASP A C 1
ATOM 1155 O O . ASP A 1 140 ? -10.465 -3.007 -3.852 1.00 47.41 140 ASP A O 1
ATOM 1159 N N . GLU A 1 141 ? -9.908 -2.832 -6.036 1.00 45.03 141 GLU A N 1
ATOM 1160 C CA . GLU A 1 141 ? -9.129 -4.064 -6.201 1.00 45.03 141 GLU A CA 1
ATOM 1161 C C . GLU A 1 141 ? -8.249 -4.369 -4.976 1.00 45.03 141 GLU A C 1
ATOM 1163 O O . GLU A 1 141 ? -7.104 -3.922 -4.859 1.00 45.03 141 GLU A O 1
ATOM 1168 N N . VAL A 1 142 ? -8.756 -5.205 -4.071 1.00 46.09 142 VAL A N 1
ATOM 1169 C CA . VAL A 1 142 ? -7.928 -5.847 -3.055 1.00 46.09 142 VAL A CA 1
ATOM 1170 C C . VAL A 1 142 ? -7.001 -6.778 -3.822 1.00 46.09 142 VAL A C 1
ATOM 1172 O O . VAL A 1 142 ? -7.484 -7.679 -4.502 1.00 46.09 142 VAL A O 1
ATOM 1175 N N . ALA A 1 143 ? -5.691 -6.522 -3.766 1.00 40.47 143 ALA A N 1
ATOM 1176 C CA . ALA A 1 143 ? -4.665 -7.247 -4.514 1.00 40.47 143 ALA A CA 1
ATOM 1177 C C . ALA A 1 143 ? -4.885 -8.779 -4.468 1.00 40.47 143 ALA A C 1
ATOM 1179 O O . ALA A 1 143 ? -4.523 -9.453 -3.496 1.00 40.47 143 ALA A O 1
ATOM 1180 N N . GLY A 1 144 ? -5.524 -9.300 -5.522 1.00 36.78 144 GLY A N 1
ATOM 1181 C CA . GLY A 1 144 ? -5.859 -10.710 -5.730 1.00 36.78 144 GLY A CA 1
ATOM 1182 C C . GLY A 1 144 ? -4.671 -11.504 -6.229 1.00 36.78 144 GLY A C 1
ATOM 1183 O O . GLY A 1 144 ? -4.083 -11.091 -7.250 1.00 36.78 144 GLY A O 1
#

InterPro domains:
  IPR000571 Zinc finger, CCCH-type [PS50103] (101-130)

Sequence (144 aa):
ACQNIGEIQSVLNTISKYIQHPSTFLFDREKAKKEKEALLNKKREEGKRKAYEGRMMRKAKREGRKDLEYYLRQGAEVPTEEFVKELGKLTKEQQLNEWKAKHGQHCMAFHLDTNRCQRDRACAFLHVDAKNINTFEETDEVAG

Radius of gyration: 22.28 Å; c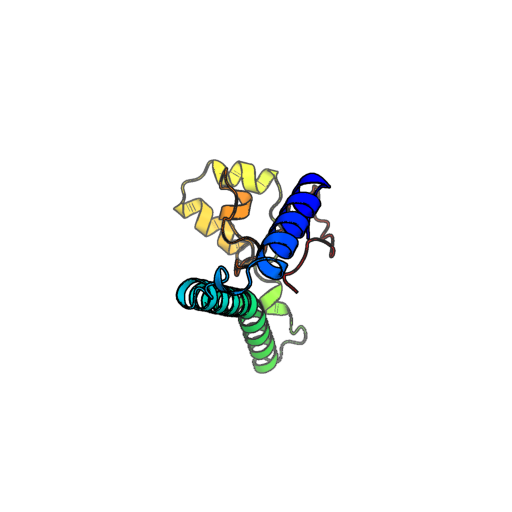hains: 1; bounding box: 40×39×65 Å

Organism: NCBI:txid49252

pLDDT: mean 86.94, std 13.87, range [36.78, 98.0]

Secondary structure (DSSP, 8-state):
---SHHHHHHHHHHHHHHHH-GGG----HHHHHHHHHHHHHHHHHHHHHHHHHHHHHHHHHHTT-S-TTHHHHTT-PPPPHHHHHHHTTS-HHHHHHHHHHH-TTB-HHHHH-TT--TTGGG-SSB-----SSS---TTS----

Foldseek 3Di:
DDPDPVSVVVVVVVVVVCVVPVVPDDDDPVVVVVVVVVVVLLVVLLVLLVVVLVVQLVVCVVVVHPDSCVVVQQLCQDDALVNLVVLLVDDPVVSVVVSNRRNVQADNQQRNPPVHDPCVSSDSGDNDDNDPDRDDDVPSDPND